Protein AF-A0A7J6A0F2-F1 (afdb_monomer)

Secondary structure (DSSP, 8-state):
-HHHH-HHHHH-GGGGGT-HHHHHHHHHHHHHHT--GGG----PPPSS-SS--HHHHHHHHHHHHHHHHHHHHHHHHHHTT-

Foldseek 3Di:
DLLVQDVVCVVPVVCCVVDPRNVVVLVVVCVVVVHDSVLDQDADDDDPDPDDDPSRVVSVVVNVVVVVVVVVVVVVVVVVVD

Structure (mmCIF, N/CA/C/O backbone):
data_AF-A0A7J6A0F2-F1
#
_entry.id   AF-A0A7J6A0F2-F1
#
loop_
_atom_site.group_PDB
_atom_site.id
_atom_site.type_symbol
_atom_site.label_atom_id
_atom_site.label_alt_id
_atom_site.label_comp_id
_atom_site.label_asym_id
_atom_site.label_entity_id
_atom_site.label_seq_id
_atom_site.pdbx_PDB_ins_code
_atom_site.Cartn_x
_atom_site.Cartn_y
_atom_site.Cartn_z
_atom_site.occupancy
_atom_site.B_iso_or_equiv
_atom_site.auth_seq_id
_atom_site.auth_comp_id
_atom_site.auth_asym_id
_atom_site.auth_atom_id
_atom_site.pdbx_PDB_model_num
ATOM 1 N N . MET A 1 1 ? -3.358 -1.495 -12.524 1.00 63.62 1 MET A N 1
ATOM 2 C CA . MET A 1 1 ? -2.610 -2.026 -11.366 1.00 63.62 1 MET A CA 1
ATOM 3 C C . MET A 1 1 ? -1.494 -1.045 -11.024 1.00 63.62 1 MET A C 1
ATOM 5 O O . MET A 1 1 ? -1.143 -0.246 -11.888 1.00 63.62 1 MET A O 1
ATOM 9 N N . VAL A 1 2 ? -1.016 -1.026 -9.777 1.00 74.44 2 VAL A N 1
ATOM 10 C CA . VAL A 1 2 ? -0.051 -0.022 -9.272 1.00 74.44 2 VAL A CA 1
ATOM 11 C C . VAL A 1 2 ? 1.261 0.023 -10.067 1.00 74.44 2 VAL A C 1
ATOM 13 O O . VAL A 1 2 ? 1.790 1.099 -10.326 1.00 74.44 2 VAL A O 1
ATOM 16 N N . ASP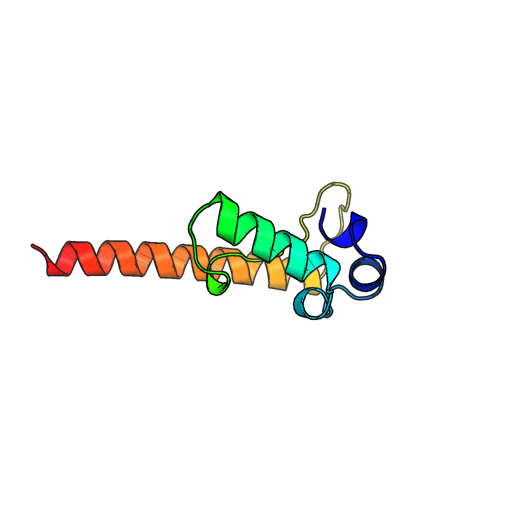 A 1 3 ? 1.714 -1.131 -10.541 1.00 69.25 3 ASP A N 1
ATOM 17 C CA . ASP A 1 3 ? 2.859 -1.343 -11.429 1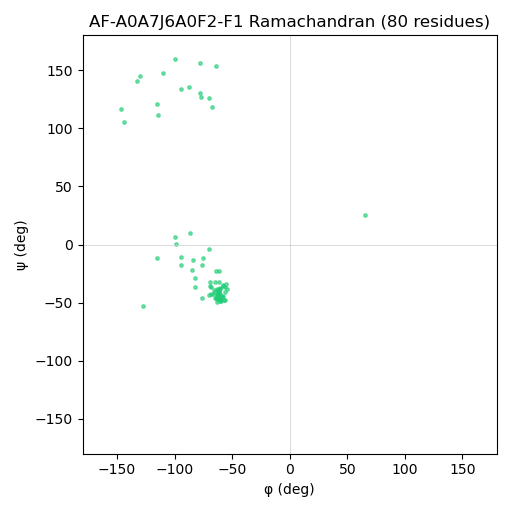.00 69.25 3 ASP A CA 1
ATOM 18 C C . ASP A 1 3 ? 2.668 -0.716 -12.820 1.00 69.25 3 ASP A C 1
ATOM 20 O O . ASP A 1 3 ? 3.614 -0.193 -13.392 1.00 69.25 3 ASP A O 1
ATOM 24 N N . LYS A 1 4 ? 1.436 -0.655 -13.345 1.00 73.25 4 LYS A N 1
ATOM 25 C CA . LYS A 1 4 ? 1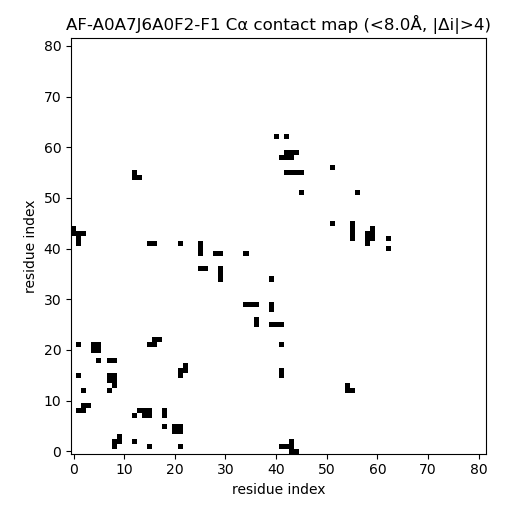.146 0.015 -14.632 1.00 73.25 4 LYS A CA 1
ATOM 26 C C . LYS A 1 4 ? 1.126 1.546 -14.533 1.00 73.25 4 LYS A C 1
ATOM 28 O O . LYS A 1 4 ? 1.172 2.227 -15.551 1.00 73.25 4 LYS A O 1
ATOM 33 N N . VAL A 1 5 ? 1.008 2.096 -13.323 1.00 70.06 5 VAL A N 1
ATOM 34 C CA . VAL A 1 5 ? 0.883 3.548 -13.080 1.00 70.06 5 VAL A CA 1
ATOM 35 C C . VAL A 1 5 ? 2.245 4.196 -12.798 1.00 70.06 5 VAL A C 1
ATOM 37 O O . VAL A 1 5 ? 2.387 5.418 -12.889 1.00 70.06 5 VAL A O 1
ATOM 40 N N . CYS A 1 6 ? 3.263 3.407 -12.447 1.00 78.81 6 CYS A N 1
ATOM 41 C CA . CYS A 1 6 ? 4.565 3.934 -12.065 1.00 78.81 6 CYS A CA 1
ATOM 42 C C . CYS A 1 6 ? 5.708 3.005 -12.485 1.00 78.81 6 CYS A C 1
ATOM 44 O O . CYS A 1 6 ? 5.845 1.916 -11.931 1.00 78.81 6 CYS A O 1
ATOM 46 N N . SER A 1 7 ? 6.573 3.493 -13.382 1.00 80.44 7 SER A N 1
ATOM 47 C CA . SER A 1 7 ? 7.774 2.773 -13.829 1.00 80.44 7 SER A CA 1
ATOM 48 C C . SER A 1 7 ? 8.687 2.372 -12.665 1.00 80.44 7 SER A C 1
ATOM 50 O O . SER A 1 7 ? 9.196 1.259 -12.627 1.00 80.44 7 SER A O 1
ATOM 52 N N . LEU A 1 8 ? 8.795 3.231 -11.647 1.00 81.44 8 LEU A N 1
ATOM 53 C CA . LEU A 1 8 ? 9.542 2.946 -10.420 1.00 81.44 8 LEU A CA 1
ATOM 54 C C . LEU A 1 8 ? 9.065 1.666 -9.719 1.00 81.44 8 LEU A C 1
ATOM 56 O O . LEU A 1 8 ? 9.871 0.897 -9.214 1.00 81.44 8 LEU A O 1
ATOM 60 N N . VAL A 1 9 ? 7.746 1.457 -9.677 1.00 83.81 9 VAL A N 1
ATOM 61 C CA . VAL A 1 9 ? 7.115 0.317 -8.996 1.00 83.81 9 VAL A CA 1
ATOM 62 C C . VAL A 1 9 ? 7.132 -0.925 -9.882 1.00 83.81 9 VAL A C 1
ATOM 64 O O . VAL A 1 9 ? 7.178 -2.035 -9.360 1.00 83.81 9 VAL A O 1
ATOM 67 N N . SER A 1 10 ? 7.115 -0.757 -11.210 1.00 81.12 10 SER A N 1
ATOM 68 C CA . SER A 1 10 ? 7.339 -1.878 -12.128 1.00 81.12 10 SER A CA 1
ATOM 69 C C . SER A 1 10 ? 8.779 -2.387 -12.097 1.00 81.12 10 SER A C 1
ATOM 71 O O . SER A 1 10 ? 8.992 -3.579 -12.288 1.00 81.12 10 SER A O 1
ATOM 73 N N . GLU A 1 11 ? 9.752 -1.503 -11.858 1.00 86.00 11 GLU A N 1
ATOM 74 C CA . GLU A 1 11 ? 11.166 -1.867 -11.713 1.00 86.00 11 GLU A CA 1
ATOM 75 C C . GLU A 1 11 ? 11.447 -2.500 -10.347 1.00 86.00 11 GLU A C 1
ATOM 77 O O . GLU A 1 11 ? 12.101 -3.537 -10.271 1.00 86.00 11 GLU A O 1
ATOM 82 N N . ASP A 1 12 ? 10.935 -1.896 -9.270 1.00 87.94 12 ASP A N 1
ATOM 83 C CA . ASP A 1 12 ? 11.091 -2.408 -7.912 1.00 87.94 12 ASP A CA 1
ATOM 84 C C . ASP A 1 12 ? 9.829 -2.166 -7.071 1.00 87.94 12 ASP A C 1
ATOM 86 O O . ASP A 1 12 ? 9.551 -1.061 -6.589 1.00 87.94 12 ASP A O 1
ATOM 90 N N . LEU A 1 13 ? 9.077 -3.245 -6.839 1.00 89.75 13 LEU A N 1
ATOM 91 C CA . LEU A 1 13 ? 7.836 -3.221 -6.065 1.00 89.75 13 LEU A CA 1
ATOM 92 C C . LEU A 1 13 ? 8.053 -2.769 -4.610 1.00 89.75 13 LEU A C 1
ATOM 94 O O . LEU A 1 13 ? 7.131 -2.235 -3.993 1.00 89.75 13 LEU A O 1
ATOM 98 N N . LYS A 1 14 ? 9.270 -2.896 -4.063 1.00 89.69 14 LYS A N 1
ATOM 99 C CA . LYS A 1 14 ? 9.598 -2.433 -2.700 1.00 89.69 14 LYS A CA 1
ATOM 100 C C . LYS A 1 14 ? 9.476 -0.916 -2.571 1.00 89.69 14 LYS A C 1
ATOM 102 O O . LYS A 1 14 ? 9.209 -0.404 -1.487 1.00 89.69 14 LYS A O 1
ATOM 107 N N . ARG A 1 15 ? 9.566 -0.198 -3.691 1.00 90.94 15 ARG A N 1
ATOM 108 C CA . ARG A 1 15 ? 9.478 1.266 -3.768 1.00 90.94 15 ARG A CA 1
ATOM 109 C C . ARG A 1 15 ? 8.047 1.783 -3.897 1.00 90.94 15 ARG A C 1
ATOM 111 O O . ARG A 1 15 ? 7.837 2.975 -4.128 1.00 90.94 15 ARG A O 1
ATOM 118 N N . ILE A 1 16 ? 7.043 0.920 -3.728 1.00 92.06 16 ILE A N 1
ATOM 119 C CA . ILE A 1 16 ? 5.624 1.283 -3.850 1.00 92.06 16 ILE A CA 1
ATOM 120 C C . ILE A 1 16 ? 5.225 2.464 -2.954 1.00 92.06 16 ILE A C 1
ATOM 122 O O . ILE A 1 16 ? 4.499 3.347 -3.408 1.00 92.06 16 ILE A O 1
ATOM 126 N N . TYR A 1 17 ? 5.762 2.539 -1.733 1.00 90.19 17 TYR A N 1
ATOM 127 C CA . TYR A 1 17 ? 5.508 3.644 -0.801 1.00 90.19 17 TYR A CA 1
ATOM 128 C C . TYR A 1 17 ? 6.408 4.874 -1.027 1.00 90.19 17 TYR A C 1
ATOM 130 O O . TYR A 1 17 ? 6.107 5.951 -0.518 1.00 90.19 17 TYR A O 1
ATOM 138 N N . GLU A 1 18 ? 7.481 4.753 -1.813 1.00 91.75 18 GLU A N 1
ATOM 139 C CA . GLU A 1 18 ? 8.342 5.882 -2.205 1.00 91.75 18 GLU A CA 1
ATOM 140 C C . GLU A 1 18 ? 7.795 6.628 -3.430 1.00 91.75 18 GLU A C 1
ATOM 142 O O . GLU A 1 18 ? 8.133 7.789 -3.681 1.00 91.75 18 GLU A O 1
ATOM 147 N N . SER A 1 19 ? 6.950 5.963 -4.221 1.00 92.00 19 SER A N 1
ATOM 148 C CA . SER A 1 19 ? 6.409 6.522 -5.451 1.00 92.00 19 SER A CA 1
ATOM 149 C C . SER A 1 19 ? 5.465 7.695 -5.180 1.00 92.00 19 SER A C 1
ATOM 151 O O . SER A 1 19 ? 4.377 7.540 -4.620 1.00 92.00 19 SER A O 1
ATOM 153 N N . LYS A 1 20 ? 5.835 8.877 -5.689 1.00 91.94 20 LYS A N 1
ATOM 154 C CA . LYS A 1 20 ? 4.981 10.077 -5.663 1.00 91.94 20 LYS A CA 1
ATOM 155 C C . LYS A 1 20 ? 3.637 9.851 -6.365 1.00 91.94 20 LYS A C 1
ATOM 157 O O . LYS A 1 20 ? 2.621 10.352 -5.895 1.00 91.94 20 LYS A O 1
ATOM 162 N N . ASN A 1 21 ? 3.620 9.069 -7.448 1.00 91.56 21 ASN A N 1
ATOM 163 C CA . ASN A 1 21 ? 2.393 8.762 -8.189 1.00 91.56 21 ASN A CA 1
ATOM 164 C C . ASN A 1 21 ? 1.449 7.883 -7.361 1.00 91.56 21 ASN A C 1
ATOM 166 O O . ASN A 1 21 ? 0.246 8.141 -7.326 1.00 91.56 21 ASN A O 1
ATOM 170 N N . ILE A 1 22 ? 1.990 6.870 -6.672 1.00 93.00 22 ILE A N 1
ATOM 171 C CA . ILE A 1 22 ? 1.196 6.025 -5.772 1.00 93.00 22 ILE A CA 1
ATOM 172 C C . ILE A 1 22 ? 0.679 6.851 -4.598 1.00 93.00 22 ILE A C 1
ATOM 174 O O . ILE A 1 22 ? -0.518 6.810 -4.321 1.00 93.00 22 ILE A O 1
ATOM 178 N N . LYS A 1 23 ? 1.530 7.674 -3.975 1.00 94.19 23 LYS A N 1
ATOM 179 C CA . LYS A 1 23 ? 1.122 8.564 -2.883 1.00 94.19 23 LYS A CA 1
ATOM 180 C C . LYS A 1 23 ? -0.026 9.493 -3.288 1.00 94.19 23 LYS A C 1
ATOM 182 O O . LYS A 1 23 ? -1.026 9.548 -2.582 1.00 94.19 23 LYS A O 1
ATOM 187 N N . ALA A 1 24 ? 0.065 10.147 -4.446 1.00 94.94 24 ALA A N 1
ATOM 188 C CA . ALA A 1 24 ? -1.000 11.018 -4.945 1.00 94.94 24 ALA A CA 1
ATOM 189 C C . ALA A 1 24 ? -2.325 10.259 -5.151 1.00 94.94 24 ALA A C 1
ATOM 191 O O . ALA A 1 24 ? -3.399 10.773 -4.843 1.00 94.94 24 ALA A O 1
ATOM 192 N N . LYS A 1 25 ? -2.268 9.005 -5.624 1.00 94.25 25 LYS A N 1
ATOM 193 C CA . LYS A 1 25 ? -3.461 8.153 -5.755 1.00 94.25 25 LYS A CA 1
ATOM 194 C C . LYS A 1 25 ? -4.028 7.722 -4.405 1.00 94.25 25 LYS A C 1
ATOM 196 O O . LYS A 1 25 ? -5.245 7.662 -4.257 1.00 94.25 25 LYS A O 1
ATOM 201 N N . MET A 1 26 ? -3.179 7.465 -3.414 1.00 95.31 26 MET A N 1
ATOM 202 C CA . MET A 1 26 ? -3.624 7.196 -2.045 1.00 95.31 26 MET A CA 1
ATOM 203 C C . MET A 1 26 ? -4.298 8.424 -1.421 1.00 95.31 26 MET A C 1
ATOM 205 O O . MET A 1 26 ? -5.337 8.281 -0.783 1.00 95.31 26 MET A O 1
ATOM 209 N N . GLU A 1 27 ? -3.756 9.624 -1.640 1.00 97.12 27 GLU A N 1
ATOM 210 C CA . GLU A 1 27 ? -4.353 10.891 -1.193 1.00 97.12 27 GLU A CA 1
ATOM 211 C C . GLU A 1 27 ? -5.716 11.132 -1.853 1.00 97.12 27 GLU A C 1
ATOM 213 O O . GLU A 1 27 ? -6.687 11.438 -1.161 1.00 97.12 27 GLU A O 1
ATOM 218 N N . GLU A 1 28 ? -5.831 10.895 -3.164 1.00 96.88 28 GLU A N 1
ATOM 219 C CA . GLU A 1 28 ? -7.110 10.947 -3.882 1.00 96.88 28 GLU A CA 1
ATOM 220 C C . GLU A 1 28 ? -8.137 9.982 -3.266 1.00 96.88 28 GLU A C 1
ATOM 222 O O . GLU A 1 28 ? -9.271 10.371 -2.983 1.00 96.88 28 GLU A O 1
ATOM 227 N N . CYS A 1 29 ? -7.743 8.731 -3.009 1.00 96.25 29 CYS A N 1
ATOM 228 C CA . CYS A 1 29 ? -8.600 7.741 -2.358 1.00 96.25 29 CYS A CA 1
ATOM 229 C C . CYS A 1 29 ? -9.005 8.167 -0.939 1.00 96.25 29 CYS A C 1
ATOM 231 O O . CYS A 1 29 ? -10.164 7.996 -0.568 1.00 96.25 29 CYS A O 1
ATOM 233 N N . SER A 1 30 ? -8.084 8.746 -0.164 1.00 97.62 30 SER A N 1
ATOM 234 C CA . SER A 1 30 ? -8.335 9.228 1.201 1.00 97.62 30 SER A CA 1
ATOM 235 C C . SER A 1 30 ? -9.409 10.308 1.213 1.00 97.62 30 SER A C 1
ATOM 237 O O . SER A 1 30 ? -10.390 10.191 1.948 1.00 97.62 30 SER A O 1
ATOM 239 N N . VAL A 1 31 ? -9.282 11.300 0.327 1.00 98.12 31 VAL A N 1
ATOM 240 C CA . VAL A 1 31 ? -10.272 12.372 0.167 1.00 98.12 31 VAL A CA 1
ATOM 241 C C . VAL A 1 31 ? -11.617 11.811 -0.293 1.00 98.12 31 VAL A C 1
ATOM 243 O O . VAL A 1 31 ? -12.652 12.167 0.263 1.00 98.12 31 VAL A O 1
ATOM 246 N N . ARG A 1 32 ? -11.622 10.908 -1.281 1.00 97.88 32 ARG A N 1
ATOM 247 C CA . ARG A 1 32 ? -12.861 10.362 -1.862 1.00 97.88 32 ARG A CA 1
ATOM 248 C C . ARG A 1 32 ? -13.641 9.462 -0.909 1.00 97.88 32 ARG A C 1
ATOM 250 O O . ARG A 1 32 ? -14.866 9.456 -0.962 1.00 97.88 32 ARG A O 1
ATOM 257 N N . LEU A 1 33 ? -12.947 8.680 -0.085 1.00 96.12 33 LEU A N 1
ATOM 258 C CA . LEU A 1 33 ? -13.564 7.724 0.838 1.00 96.12 33 LEU A CA 1
ATOM 259 C C . LEU A 1 33 ? -13.768 8.302 2.245 1.00 96.12 33 LEU A C 1
ATOM 261 O O . LEU A 1 33 ? -14.441 7.676 3.059 1.00 96.12 33 LEU A O 1
ATOM 265 N N . GLY A 1 34 ? -13.188 9.468 2.546 1.00 96.50 34 GLY A N 1
ATOM 266 C CA . GLY A 1 34 ? -13.244 10.071 3.878 1.00 96.50 34 GLY A CA 1
ATOM 267 C C . GLY A 1 34 ? -12.513 9.248 4.942 1.00 96.50 34 GLY A C 1
ATOM 268 O O . GLY A 1 34 ? -12.863 9.317 6.119 1.00 96.50 34 GLY A O 1
ATOM 269 N N . VAL A 1 35 ? -11.522 8.447 4.538 1.00 94.56 35 VAL A N 1
ATOM 270 C CA . VAL A 1 35 ? -10.715 7.619 5.445 1.00 94.56 35 VAL A CA 1
ATOM 271 C C . VAL A 1 35 ? -9.296 8.169 5.536 1.00 94.56 35 VAL A C 1
ATOM 273 O O . VAL A 1 35 ? -8.786 8.693 4.541 1.00 94.56 35 VAL A O 1
ATOM 276 N N . PRO A 1 36 ? -8.616 8.053 6.685 1.00 95.06 36 PRO A N 1
ATOM 277 C CA . PRO A 1 36 ? -7.232 8.488 6.791 1.00 95.06 36 PRO A CA 1
ATOM 278 C C . PRO A 1 36 ? -6.302 7.659 5.888 1.00 95.06 36 PRO A C 1
ATOM 280 O O . PRO A 1 36 ? -6.566 6.491 5.602 1.00 95.06 36 PRO A O 1
ATOM 283 N N . LEU A 1 37 ? -5.179 8.249 5.471 1.00 94.06 37 LEU A N 1
ATOM 284 C CA . LEU A 1 37 ? -4.208 7.611 4.569 1.00 94.06 37 LEU A CA 1
ATOM 285 C C . LEU A 1 37 ? -3.687 6.256 5.069 1.00 94.06 37 LEU A C 1
ATOM 287 O O . LEU A 1 37 ? -3.442 5.368 4.260 1.00 94.06 37 LEU A O 1
ATOM 291 N N . ASN A 1 38 ? -3.540 6.072 6.385 1.00 91.12 38 ASN A N 1
ATOM 292 C CA . ASN A 1 38 ? -3.071 4.810 6.967 1.00 91.12 38 ASN A CA 1
ATOM 293 C C . ASN A 1 38 ? -4.093 3.661 6.863 1.00 91.12 38 ASN A C 1
ATOM 295 O O . ASN A 1 38 ? -3.777 2.549 7.271 1.00 91.12 38 ASN A O 1
ATOM 299 N N . TYR A 1 39 ? -5.301 3.910 6.344 1.00 93.06 39 TYR A N 1
ATOM 300 C CA . TYR A 1 39 ? -6.304 2.880 6.035 1.00 93.06 39 TYR A CA 1
ATOM 301 C C . TYR A 1 39 ? -6.332 2.513 4.545 1.00 93.06 39 TYR A C 1
ATOM 303 O O . TYR A 1 39 ? -7.208 1.771 4.103 1.00 93.06 39 TYR A O 1
ATOM 311 N N . ILE A 1 40 ? -5.392 3.037 3.756 1.00 94.62 40 ILE A N 1
ATOM 312 C CA . ILE A 1 40 ? -5.280 2.773 2.325 1.00 94.62 40 ILE A CA 1
ATOM 313 C C . ILE A 1 40 ? -3.973 2.034 2.082 1.00 94.62 40 ILE A C 1
ATOM 315 O O . ILE A 1 40 ? -2.893 2.542 2.369 1.00 94.62 40 ILE A O 1
ATOM 319 N N . PHE A 1 41 ? -4.081 0.836 1.516 1.00 94.31 41 PHE A N 1
ATOM 320 C CA . PHE A 1 41 ? -2.944 -0.042 1.269 1.00 94.31 41 PHE A CA 1
ATOM 321 C C . PHE A 1 41 ? -2.756 -0.208 -0.241 1.00 94.31 41 PHE A C 1
ATOM 323 O O . PHE A 1 41 ? -3.617 -0.802 -0.897 1.00 94.31 41 PHE A O 1
ATOM 330 N N . PRO A 1 42 ? -1.676 0.329 -0.832 1.00 93.50 42 PRO A N 1
ATOM 331 C CA . PRO A 1 42 ? -1.362 0.065 -2.225 1.00 93.50 42 PRO A CA 1
ATOM 332 C C . PRO A 1 42 ? -0.915 -1.396 -2.375 1.00 93.50 42 PRO A C 1
ATOM 334 O O . PRO A 1 42 ? -0.000 -1.852 -1.692 1.00 93.50 42 PRO A O 1
ATOM 337 N N . VAL A 1 43 ? -1.561 -2.131 -3.280 1.00 92.75 43 VAL A N 1
ATOM 338 C CA . VAL A 1 43 ? -1.254 -3.540 -3.564 1.00 92.75 43 VAL A CA 1
ATOM 339 C C . VAL A 1 43 ? -1.092 -3.764 -5.064 1.00 92.75 43 VAL A C 1
ATOM 341 O O . VAL A 1 43 ? -1.783 -3.146 -5.882 1.00 92.75 43 VAL A O 1
ATOM 344 N N . LYS A 1 44 ? -0.182 -4.669 -5.432 1.00 90.25 44 LYS A N 1
ATOM 345 C CA . LYS A 1 44 ? -0.175 -5.313 -6.748 1.00 90.25 44 LYS A CA 1
ATOM 346 C C . LYS A 1 44 ? -0.926 -6.639 -6.604 1.00 90.25 44 LYS A C 1
ATOM 348 O O . LYS A 1 44 ? -0.683 -7.361 -5.647 1.00 90.25 44 LYS A O 1
ATOM 353 N N . ASN A 1 45 ? -1.833 -6.938 -7.529 1.00 88.12 45 ASN A N 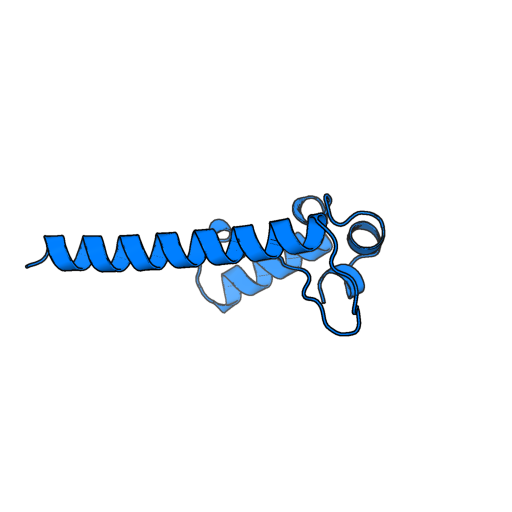1
ATOM 354 C CA . ASN A 1 45 ? -2.518 -8.232 -7.592 1.00 88.12 45 ASN A CA 1
ATOM 355 C C . ASN A 1 45 ? -1.860 -9.120 -8.651 1.00 88.12 45 ASN A C 1
ATOM 357 O O . ASN A 1 45 ? -1.241 -8.601 -9.576 1.00 88.12 45 ASN A O 1
ATOM 361 N N . TYR A 1 46 ? -2.062 -10.430 -8.563 1.00 89.38 46 TYR A N 1
ATOM 362 C CA . TYR A 1 46 ? -1.846 -11.321 -9.701 1.00 89.38 46 TYR A CA 1
ATOM 363 C C . TYR A 1 46 ? -3.037 -11.209 -10.647 1.00 89.38 46 TYR A C 1
ATOM 365 O O . TYR A 1 46 ? -4.185 -11.256 -10.197 1.00 89.38 46 TYR A O 1
ATOM 373 N N . TYR A 1 47 ? -2.778 -11.018 -11.937 1.00 85.25 47 TYR A N 1
ATOM 374 C CA . TYR A 1 47 ? -3.840 -10.962 -12.944 1.00 85.25 47 TYR A CA 1
ATOM 375 C C . TYR A 1 47 ? -3.573 -11.929 -14.095 1.00 85.25 47 TYR A C 1
ATOM 377 O O . TYR A 1 47 ? -4.417 -12.769 -14.391 1.00 85.25 47 TYR A O 1
ATOM 385 N N . GLU A 1 48 ? -2.387 -11.842 -14.700 1.00 85.56 48 GLU A N 1
ATOM 386 C CA . GLU A 1 48 ? -1.953 -12.713 -15.807 1.00 85.56 48 GLU A CA 1
ATOM 387 C C . GLU A 1 48 ? -0.757 -13.593 -15.418 1.00 85.56 48 GLU A C 1
ATOM 389 O O . GLU A 1 48 ? -0.400 -14.527 -16.134 1.00 85.56 48 GLU A O 1
ATOM 394 N N . GLU A 1 49 ? -0.12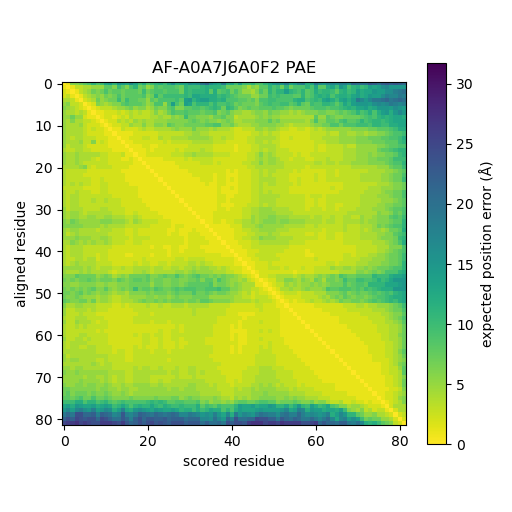4 -13.314 -14.280 1.00 87.00 49 GLU A N 1
ATOM 395 C CA . GLU A 1 49 ? 1.018 -14.072 -13.799 1.00 87.00 49 GLU A CA 1
ATOM 396 C C . GLU A 1 49 ? 0.583 -15.406 -13.174 1.00 87.00 49 GLU A C 1
ATOM 398 O O . GLU A 1 49 ? -0.234 -15.444 -12.257 1.00 87.00 49 GLU A O 1
ATOM 403 N N . ILE A 1 50 ? 1.173 -16.506 -13.650 1.00 87.31 50 ILE A N 1
ATOM 404 C CA . ILE A 1 50 ? 0.968 -17.853 -13.085 1.00 87.31 50 ILE A CA 1
ATOM 405 C C . ILE A 1 50 ? 1.866 -18.071 -11.860 1.00 87.31 50 ILE A C 1
ATOM 407 O O . ILE A 1 50 ? 1.473 -18.721 -10.895 1.00 87.31 50 ILE A O 1
ATOM 411 N N . ASN A 1 51 ? 3.084 -17.530 -11.907 1.00 92.12 51 ASN A N 1
ATOM 412 C CA . ASN A 1 51 ? 4.061 -17.673 -10.836 1.00 92.12 51 ASN A CA 1
ATOM 413 C C . ASN A 1 51 ? 3.878 -16.569 -9.796 1.00 92.12 51 ASN A C 1
ATOM 415 O O . ASN A 1 51 ? 3.765 -15.389 -10.140 1.00 92.12 51 ASN A O 1
ATOM 419 N N . THR A 1 52 ? 3.921 -16.955 -8.525 1.00 90.31 52 THR A N 1
ATOM 420 C CA . THR A 1 52 ? 3.917 -16.003 -7.416 1.00 90.31 52 THR A CA 1
ATOM 421 C C . THR A 1 52 ? 5.295 -15.367 -7.228 1.00 90.31 52 THR A C 1
ATOM 423 O O . THR A 1 52 ? 6.323 -15.913 -7.634 1.00 90.31 52 THR A O 1
ATOM 426 N N . ASN A 1 53 ? 5.318 -14.181 -6.622 1.00 92.12 53 ASN A N 1
ATOM 427 C CA . ASN A 1 53 ? 6.527 -13.499 -6.180 1.00 92.12 53 ASN A CA 1
ATOM 428 C C . ASN A 1 53 ? 6.352 -12.987 -4.745 1.00 92.12 53 ASN A C 1
ATOM 430 O O . ASN A 1 53 ? 5.295 -12.474 -4.368 1.00 92.12 53 ASN A O 1
ATOM 434 N N . ALA A 1 54 ? 7.421 -13.100 -3.959 1.00 94.00 54 ALA A N 1
ATOM 435 C CA . ALA A 1 54 ? 7.390 -12.806 -2.534 1.00 94.00 54 ALA A CA 1
ATOM 436 C C . ALA A 1 54 ? 6.997 -11.350 -2.245 1.00 94.00 54 ALA A C 1
ATOM 438 O O . ALA A 1 54 ? 6.252 -11.091 -1.307 1.00 94.00 54 ALA A O 1
ATOM 439 N N . GLU A 1 55 ? 7.453 -10.391 -3.051 1.00 92.38 55 GLU A N 1
ATOM 440 C CA . GLU A 1 55 ? 7.132 -8.977 -2.869 1.00 92.38 55 GLU A CA 1
ATOM 441 C C . GLU A 1 55 ? 5.625 -8.693 -2.998 1.00 92.38 55 GLU A C 1
ATOM 443 O O . GLU A 1 55 ? 5.061 -7.955 -2.190 1.00 92.38 55 GLU A O 1
ATOM 448 N N . THR A 1 56 ? 4.952 -9.298 -3.979 1.00 92.81 56 THR A N 1
ATOM 449 C CA . THR A 1 56 ? 3.499 -9.161 -4.174 1.00 92.81 56 THR A CA 1
ATOM 450 C C . THR A 1 56 ? 2.748 -9.885 -3.063 1.00 92.81 56 THR A C 1
ATOM 452 O O . THR A 1 56 ? 1.825 -9.310 -2.483 1.00 92.81 56 THR A O 1
ATOM 455 N N . ASP A 1 57 ? 3.184 -11.095 -2.703 1.00 94.62 57 ASP A N 1
ATOM 456 C CA . ASP A 1 57 ? 2.592 -11.857 -1.600 1.00 94.62 57 ASP A CA 1
ATOM 457 C C . ASP A 1 57 ? 2.662 -11.071 -0.287 1.00 94.62 57 ASP A C 1
ATOM 459 O O . ASP A 1 57 ? 1.661 -10.964 0.418 1.00 94.62 57 ASP A O 1
ATOM 463 N N . ILE A 1 58 ? 3.801 -10.441 0.014 1.00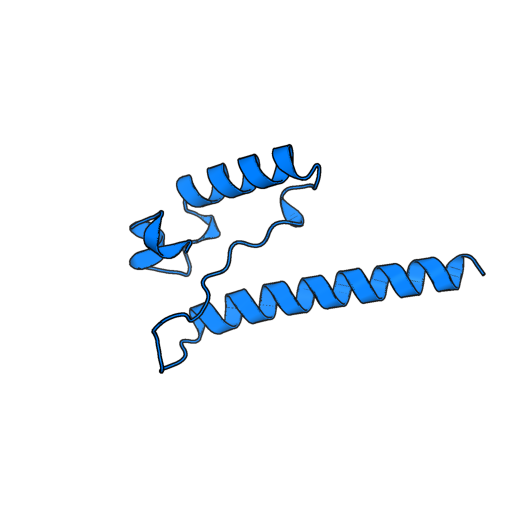 94.88 58 ILE A N 1
ATOM 464 C CA . ILE A 1 58 ? 3.974 -9.600 1.204 1.00 94.88 58 ILE A CA 1
ATOM 465 C C . ILE A 1 58 ? 2.973 -8.441 1.206 1.00 94.88 58 ILE A C 1
ATOM 467 O O . ILE A 1 58 ? 2.349 -8.192 2.239 1.00 94.88 58 ILE A O 1
ATOM 471 N N . LEU A 1 59 ? 2.774 -7.742 0.082 1.00 94.44 59 LEU A N 1
ATOM 472 C CA . LEU A 1 59 ? 1.808 -6.638 0.014 1.00 94.44 59 LEU A CA 1
ATOM 473 C C . LEU A 1 59 ? 0.367 -7.115 0.234 1.00 94.44 59 LEU A C 1
ATOM 475 O O . LEU A 1 59 ? -0.364 -6.512 1.024 1.00 94.44 59 LEU A O 1
ATOM 479 N N . ILE A 1 60 ? -0.031 -8.209 -0.422 1.00 94.75 60 ILE A N 1
ATOM 480 C CA . ILE A 1 60 ? -1.375 -8.785 -0.286 1.00 94.75 60 ILE A CA 1
ATOM 481 C C . ILE A 1 60 ? -1.602 -9.264 1.153 1.00 94.75 60 ILE A C 1
ATOM 483 O O . ILE A 1 60 ? -2.600 -8.899 1.777 1.00 94.75 60 ILE A O 1
ATOM 487 N N . LEU A 1 61 ? -0.665 -10.035 1.710 1.00 96.31 61 LEU A N 1
ATOM 488 C CA . LEU A 1 61 ? -0.757 -10.566 3.071 1.00 96.31 61 LEU A CA 1
ATOM 489 C C . LEU A 1 61 ? -0.764 -9.449 4.117 1.00 96.31 61 LEU A C 1
ATOM 491 O O . LEU A 1 61 ? -1.528 -9.525 5.079 1.00 96.31 61 LEU A O 1
ATOM 495 N N . THR A 1 62 ? 0.019 -8.385 3.918 1.00 94.56 62 THR A N 1
ATOM 496 C CA . THR A 1 62 ? 0.009 -7.209 4.802 1.00 94.56 62 THR A CA 1
ATOM 497 C C . THR A 1 62 ? -1.364 -6.539 4.805 1.00 94.56 62 THR A C 1
ATOM 499 O O . THR A 1 62 ? -1.903 -6.249 5.876 1.00 94.56 62 THR A O 1
ATOM 502 N N . ALA A 1 63 ? -1.968 -6.334 3.630 1.00 95.56 63 ALA A N 1
ATOM 503 C CA . ALA A 1 63 ? -3.299 -5.743 3.519 1.00 95.56 63 ALA A CA 1
ATOM 504 C C . ALA A 1 63 ? -4.374 -6.623 4.184 1.00 95.56 63 ALA A C 1
ATOM 506 O O . ALA A 1 63 ? -5.168 -6.124 4.981 1.00 95.56 63 ALA A O 1
ATOM 507 N N . VAL A 1 64 ? -4.368 -7.936 3.924 1.00 96.56 64 VAL A N 1
ATOM 508 C CA . VAL A 1 64 ? -5.315 -8.884 4.541 1.00 96.56 64 VAL A CA 1
ATOM 509 C C . VAL A 1 64 ? -5.154 -8.924 6.060 1.00 96.56 64 VAL A C 1
ATOM 511 O O . VAL A 1 64 ? -6.153 -8.899 6.778 1.00 96.56 64 VAL A O 1
ATOM 514 N N . THR A 1 65 ? -3.919 -8.923 6.563 1.00 97.06 65 THR A N 1
ATOM 515 C CA . THR A 1 65 ? -3.643 -8.913 8.008 1.00 97.06 65 THR A CA 1
ATOM 516 C C . THR A 1 65 ? -4.246 -7.676 8.671 1.00 97.06 65 THR A C 1
ATOM 518 O O . THR A 1 65 ? -5.004 -7.812 9.629 1.00 97.06 65 THR A O 1
ATOM 521 N N . ASN A 1 66 ? -4.021 -6.486 8.105 1.00 95.06 66 ASN A N 1
ATOM 522 C CA . ASN A 1 66 ? -4.604 -5.246 8.626 1.00 95.06 66 ASN A CA 1
ATOM 523 C C . ASN A 1 66 ? -6.143 -5.276 8.588 1.00 95.06 66 ASN A C 1
ATOM 525 O O . ASN A 1 66 ? -6.795 -4.872 9.549 1.00 95.06 66 ASN A O 1
ATOM 529 N N . ILE A 1 67 ? -6.751 -5.801 7.516 1.00 95.19 67 ILE A N 1
ATOM 530 C CA . ILE A 1 67 ? -8.215 -5.956 7.419 1.00 95.19 67 ILE A CA 1
ATOM 531 C C . ILE A 1 67 ? -8.752 -6.839 8.555 1.00 95.19 67 ILE A C 1
ATOM 533 O O . ILE A 1 67 ? -9.751 -6.493 9.192 1.00 95.19 67 ILE A O 1
ATOM 537 N N . LEU A 1 68 ? -8.092 -7.967 8.829 1.00 96.88 68 LEU A N 1
ATOM 538 C CA . LEU A 1 68 ? -8.483 -8.880 9.904 1.00 96.88 68 LEU A CA 1
ATOM 539 C C . LEU A 1 68 ? -8.315 -8.242 11.287 1.00 96.88 68 LEU A C 1
ATOM 541 O O . LEU A 1 68 ? -9.186 -8.409 12.145 1.00 96.88 68 LEU A O 1
ATOM 545 N N . GLU A 1 69 ? -7.246 -7.478 11.504 1.00 95.75 69 GLU A N 1
ATOM 546 C CA . GLU A 1 69 ? -7.031 -6.722 12.740 1.00 95.75 69 GLU A CA 1
ATOM 547 C C . GLU A 1 69 ? -8.139 -5.686 12.966 1.00 95.75 69 GLU A C 1
ATOM 549 O O . GLU A 1 69 ? -8.741 -5.662 14.043 1.00 95.75 69 GLU A O 1
ATOM 554 N N . PHE A 1 70 ? -8.505 -4.911 11.939 1.00 92.62 70 PHE A N 1
ATOM 555 C CA . PHE A 1 70 ? -9.616 -3.959 12.025 1.00 92.62 7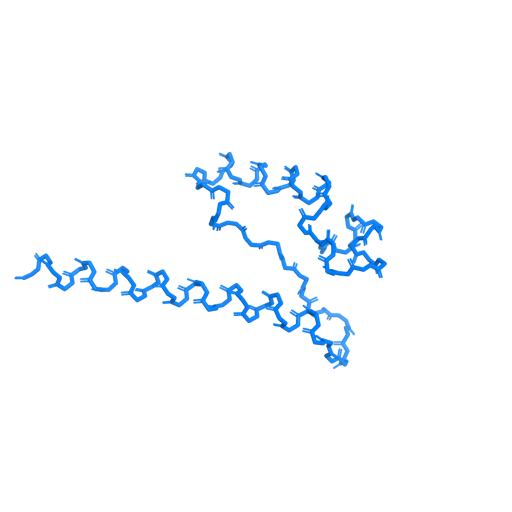0 PHE A CA 1
ATOM 556 C C . PHE A 1 70 ? -10.955 -4.643 12.326 1.00 92.62 70 PHE A C 1
ATOM 558 O O . PHE A 1 70 ? -11.727 -4.161 13.163 1.00 92.62 70 PHE A O 1
ATOM 565 N N . ALA A 1 71 ? -11.233 -5.782 11.686 1.00 94.56 71 ALA A N 1
ATOM 566 C CA . ALA A 1 71 ? -12.440 -6.560 11.948 1.00 94.56 71 ALA A CA 1
ATOM 567 C C . ALA A 1 71 ? -12.473 -7.084 13.396 1.00 94.56 71 ALA A C 1
ATOM 569 O O . ALA A 1 71 ? -13.494 -6.977 14.082 1.00 94.56 71 ALA A O 1
ATOM 570 N N . ASN A 1 72 ? -11.346 -7.595 13.895 1.00 96.25 72 ASN A N 1
ATOM 571 C CA . ASN A 1 72 ? -11.212 -8.071 15.269 1.00 96.25 72 ASN A CA 1
ATOM 572 C C . ASN A 1 72 ? -11.421 -6.937 16.286 1.00 96.25 72 ASN A C 1
ATOM 574 O O . ASN A 1 72 ? -12.168 -7.090 17.256 1.00 96.25 72 ASN A O 1
ATOM 578 N N . ASP A 1 73 ? -10.821 -5.773 16.045 1.00 93.88 73 ASP A N 1
ATOM 579 C CA . ASP A 1 73 ? -10.986 -4.589 16.888 1.00 93.88 73 ASP A CA 1
ATOM 580 C C . ASP A 1 73 ? -12.430 -4.093 16.918 1.00 93.88 73 ASP A C 1
ATOM 582 O O . ASP A 1 73 ? -12.941 -3.721 17.981 1.00 93.88 73 ASP A O 1
ATOM 586 N N . PHE A 1 74 ? -13.125 -4.131 15.781 1.00 93.00 74 PHE A N 1
ATOM 587 C CA . PHE A 1 74 ? -14.548 -3.818 15.713 1.00 93.00 74 PHE A CA 1
ATOM 588 C C . PHE A 1 74 ? -15.383 -4.769 16.584 1.00 93.00 74 PHE A C 1
ATOM 590 O O . PHE A 1 74 ? -16.202 -4.314 17.392 1.00 93.00 74 PHE A O 1
ATOM 597 N N . VAL A 1 75 ? -15.145 -6.081 16.484 1.00 95.75 75 VAL A N 1
ATOM 598 C CA . VAL A 1 75 ? -15.843 -7.093 17.295 1.00 95.75 75 VAL A CA 1
ATOM 599 C C . VAL A 1 75 ? -15.554 -6.902 18.787 1.00 95.75 75 VAL A C 1
ATOM 601 O O . VAL A 1 75 ? -16.481 -6.911 19.600 1.00 95.75 75 VAL A O 1
ATOM 604 N N . LYS A 1 76 ? -14.293 -6.658 19.170 1.00 95.25 76 LYS A N 1
ATOM 605 C CA . LYS A 1 76 ? -13.900 -6.379 20.563 1.00 95.25 76 LYS A CA 1
ATOM 606 C C . LYS A 1 76 ? -14.578 -5.124 21.113 1.00 95.25 76 LYS A C 1
ATOM 608 O O . LYS A 1 76 ? -15.080 -5.148 22.235 1.00 95.25 76 LYS A O 1
ATOM 613 N N . LYS A 1 77 ? -14.630 -4.036 20.334 1.00 92.75 77 LYS A N 1
ATOM 614 C CA . LYS A 1 77 ? -15.322 -2.794 20.723 1.00 92.75 77 LYS A CA 1
ATOM 615 C C . LYS A 1 77 ? -16.817 -3.021 20.936 1.00 92.75 77 LYS A C 1
ATOM 617 O O . LYS A 1 77 ? -17.368 -2.446 21.868 1.00 92.75 77 LYS A 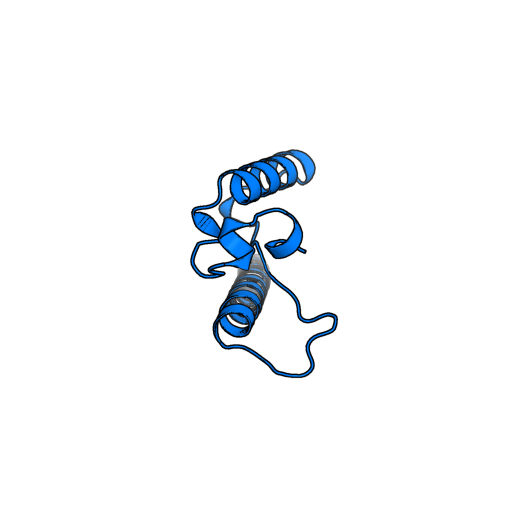O 1
ATOM 622 N N . LYS A 1 78 ? -17.468 -3.862 20.123 1.00 85.00 78 LYS A N 1
ATOM 623 C CA . LYS A 1 78 ? -18.878 -4.229 20.333 1.00 85.00 78 LYS A CA 1
ATOM 624 C C . LYS A 1 78 ? -19.091 -5.051 21.602 1.00 85.00 78 LYS A C 1
ATOM 626 O O . LYS A 1 78 ? -20.009 -4.739 22.346 1.00 85.00 78 LYS A O 1
ATOM 631 N N . LYS A 1 79 ? -18.227 -6.030 21.889 1.00 80.31 79 LYS A N 1
ATOM 632 C CA . LYS A 1 79 ? -18.314 -6.837 23.121 1.00 80.31 79 LYS A CA 1
ATOM 633 C C . LYS A 1 79 ? -18.165 -6.012 24.402 1.00 80.31 79 LYS A C 1
ATOM 635 O O . LYS A 1 79 ? -18.777 -6.356 25.392 1.00 80.31 79 LYS A O 1
ATOM 640 N N . LYS A 1 80 ? -17.375 -4.932 24.383 1.00 74.00 80 LYS A N 1
ATOM 641 C CA . LYS A 1 80 ? -17.207 -4.022 25.534 1.00 74.00 80 LYS A CA 1
ATOM 642 C C . LYS A 1 80 ? -18.395 -3.077 25.774 1.00 74.00 80 LYS A C 1
ATOM 644 O O . LYS A 1 80 ? -18.397 -2.371 26.774 1.00 74.00 80 LYS A O 1
ATOM 649 N N . LYS A 1 81 ? -19.333 -2.984 24.826 1.00 62.16 81 LYS A N 1
ATOM 650 C CA . LYS A 1 81 ? -20.528 -2.125 24.910 1.00 62.16 81 LYS A CA 1
ATOM 651 C C . LYS A 1 81 ? -21.790 -2.890 25.339 1.00 62.16 81 LYS A C 1
ATOM 653 O O . LYS A 1 81 ? -22.851 -2.277 25.391 1.00 62.16 81 LYS A O 1
ATOM 658 N N . VAL A 1 82 ? -21.668 -4.196 25.580 1.00 54.06 82 VAL A N 1
ATOM 659 C CA . VAL A 1 82 ? -22.694 -5.090 26.144 1.00 54.06 82 VAL A CA 1
ATOM 660 C C . VAL A 1 82 ? -22.276 -5.413 27.569 1.00 54.06 82 VAL A C 1
ATOM 662 O O . VAL A 1 82 ? -23.169 -5.440 28.435 1.00 54.06 82 VAL A O 1
#

Organism: Ameiurus melas (NCBI:txid219545)

Sequence (82 aa):
MVDKVCSLVSEDLKRIYESKNIKAKMEECSVRLGVPLNYIFP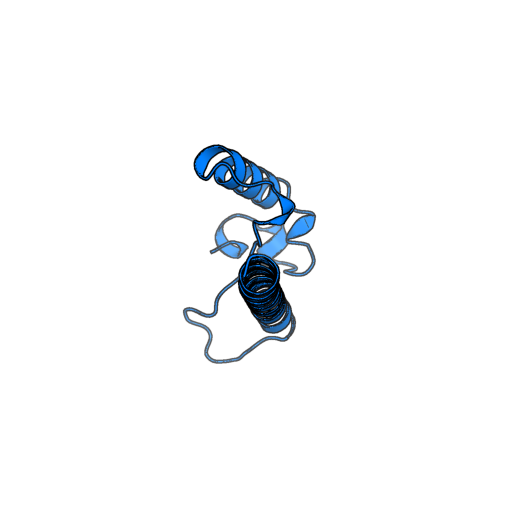VKNYYEEINTNAETDILILTAVTNILEFANDFVKKKKKKV

Mean predicted aligned error: 4.84 Å

Radius of gyration: 15.32 Å; Cα contacts (8 Å, |Δi|>4): 61; chains: 1; bounding box: 34×30×42 Å

pLDDT: mean 89.75, std 8.71, range [54.06, 98.12]

Solvent-accessible surface area (backbone atoms only — not comparable to full-atom values): 4974 Å² total; per-residue (Å²): 104,56,45,80,74,31,69,66,27,58,75,37,64,87,40,45,86,73,33,66,67,51,49,52,53,46,50,51,50,20,68,75,68,75,43,64,61,92,80,59,75,87,52,54,79,81,85,87,63,87,71,86,54,69,73,44,49,50,39,47,51,52,48,52,51,51,53,50,50,53,52,50,50,52,54,52,56,53,63,75,75,110